Protein AF-A0A3A6NVV6-F1 (afdb_monomer)

Sequence (135 aa):
MNDREIDFAYKVRHALNERLDQLPEKVVERLASAREMAISRKKEEAPLRVFARQNVFAGYIGNFFTNPATYWLSRFSAAIVMAVLITGVMGVYHAEEQRQLQETARMDAAVLSDELPPDAYLDPGFKNYLHRKGF

Secondary structure (DSSP, 8-state):
--HHHHHHHHHHHHHHHHHHTT--HHHHHHHHHHHHHHHHTTSS-----------HHHHHHHHHHH-GGGHHHHHHHHHHHHHHHHHHHHHHHHHTTTTHHHHHHHHHHHHHH----GGGGG-HHHHHHHHHT--

Solvent-accessible surface area (backbone atoms only — not comparable to full-atom values): 8242 Å² total; per-residue (Å²): 132,65,67,69,59,54,55,49,52,51,51,52,52,49,56,52,55,65,48,60,82,68,57,56,66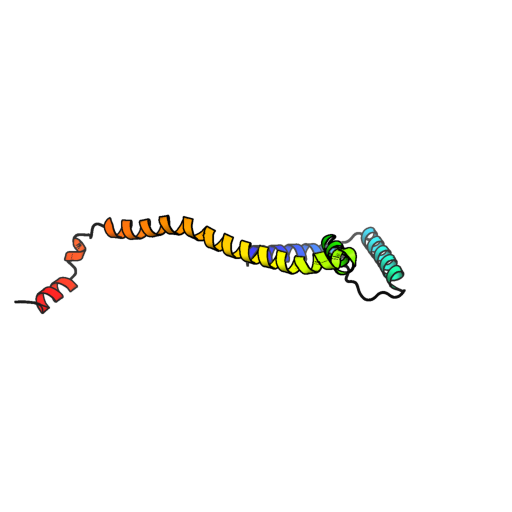,73,57,54,52,54,50,51,53,51,50,52,58,52,51,66,72,59,74,70,87,71,82,88,74,70,88,62,76,78,51,67,64,57,58,50,55,53,50,42,70,70,35,79,89,33,46,67,56,53,63,48,46,58,56,50,54,50,48,52,50,52,53,50,55,54,53,57,62,60,64,54,71,78,59,65,75,67,60,60,57,56,57,53,48,52,64,75,65,56,76,76,59,76,67,69,78,66,41,70,67,56,59,51,49,50,64,74,64,54,128

pLDDT: mean 70.34, std 15.84, range [45.09, 94.88]

Mean predicted aligned error: 21.44 Å

Structure (mmCIF, N/CA/C/O backbone):
data_AF-A0A3A6NVV6-F1
#
_entry.id   AF-A0A3A6NVV6-F1
#
loop_
_atom_site.group_PDB
_atom_site.id
_atom_site.type_symbol
_atom_site.label_atom_id
_atom_site.label_alt_id
_atom_site.label_comp_id
_atom_site.label_asym_id
_atom_site.label_entity_id
_atom_site.label_seq_id
_atom_site.pdbx_PDB_ins_code
_atom_site.Cartn_x
_atom_site.Cartn_y
_atom_site.Cartn_z
_atom_site.occupancy
_atom_site.B_iso_or_equiv
_atom_site.auth_seq_id
_atom_site.auth_comp_id
_atom_site.auth_asym_id
_atom_site.auth_atom_id
_atom_site.pdbx_PDB_model_num
ATOM 1 N N . MET A 1 1 ? -13.492 -6.871 2.157 1.00 58.94 1 MET A N 1
ATOM 2 C CA . MET A 1 1 ? -12.786 -6.758 0.862 1.00 58.94 1 MET A CA 1
ATOM 3 C C . MET A 1 1 ? -13.866 -6.723 -0.204 1.00 58.94 1 MET A C 1
ATOM 5 O O . MET A 1 1 ? -14.826 -7.460 -0.058 1.00 58.94 1 MET A O 1
ATOM 9 N N . ASN A 1 2 ? -13.819 -5.785 -1.143 1.00 78.12 2 ASN A N 1
ATOM 10 C CA . ASN A 1 2 ? -14.961 -5.474 -2.005 1.00 78.12 2 ASN A CA 1
ATOM 11 C C . ASN A 1 2 ? -15.001 -6.487 -3.168 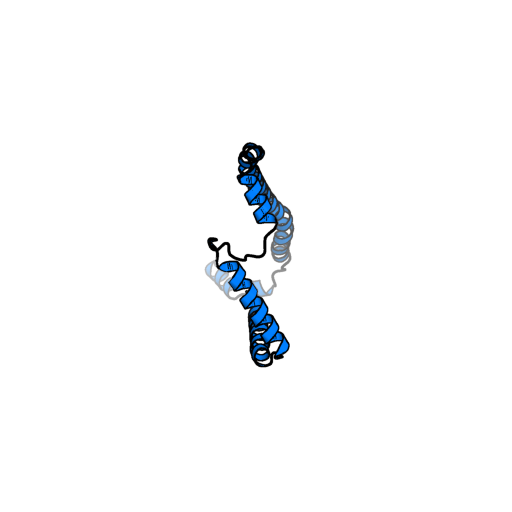1.00 78.12 2 ASN A C 1
ATOM 13 O O . ASN A 1 2 ? -14.121 -6.452 -4.022 1.00 78.12 2 ASN A O 1
ATOM 17 N N . ASP A 1 3 ? -15.976 -7.399 -3.210 1.00 86.19 3 ASP A N 1
ATOM 18 C CA . ASP A 1 3 ? -16.018 -8.516 -4.183 1.00 86.19 3 ASP A CA 1
ATOM 19 C C . ASP A 1 3 ? -15.926 -8.052 -5.651 1.00 86.19 3 ASP A C 1
ATOM 21 O O . ASP A 1 3 ? -15.309 -8.698 -6.497 1.00 86.19 3 ASP A O 1
ATOM 25 N N . ARG A 1 4 ? -16.419 -6.838 -5.935 1.00 87.12 4 ARG A N 1
ATOM 26 C CA . ARG A 1 4 ? -16.309 -6.174 -7.245 1.00 87.12 4 ARG A CA 1
ATOM 27 C C . ARG A 1 4 ? -14.867 -5.913 -7.695 1.00 87.12 4 ARG A C 1
ATOM 29 O O . ARG A 1 4 ? -14.585 -5.957 -8.891 1.00 87.12 4 ARG A O 1
ATOM 36 N N . GLU A 1 5 ? -13.960 -5.623 -6.765 1.00 87.50 5 GLU A N 1
ATOM 37 C CA . GLU A 1 5 ? -12.541 -5.380 -7.067 1.00 87.50 5 GLU A CA 1
ATOM 38 C C . GLU A 1 5 ? -11.826 -6.682 -7.441 1.00 87.50 5 GLU A C 1
ATOM 40 O O . GLU A 1 5 ? -10.994 -6.692 -8.351 1.00 87.50 5 GLU A O 1
ATOM 45 N N . ILE A 1 6 ? -12.193 -7.790 -6.791 1.00 91.56 6 ILE A N 1
ATOM 46 C CA . ILE A 1 6 ? -11.652 -9.124 -7.078 1.00 91.56 6 ILE A CA 1
ATOM 47 C C . ILE A 1 6 ? -12.105 -9.584 -8.469 1.00 91.56 6 ILE A C 1
ATOM 49 O O . ILE A 1 6 ? -11.275 -10.008 -9.278 1.00 91.56 6 ILE A O 1
ATOM 53 N N . ASP A 1 7 ? -13.390 -9.421 -8.786 1.00 91.19 7 ASP A N 1
ATOM 54 C CA . ASP A 1 7 ? -13.938 -9.761 -10.103 1.00 91.19 7 ASP A CA 1
ATOM 55 C C . ASP A 1 7 ? -13.312 -8.925 -11.224 1.00 91.19 7 ASP A C 1
ATOM 57 O O . ASP A 1 7 ? -12.998 -9.437 -12.304 1.00 91.19 7 ASP A O 1
ATOM 61 N N . PHE A 1 8 ? -13.098 -7.632 -10.975 1.00 94.19 8 PHE A N 1
ATOM 62 C CA . PHE A 1 8 ? -12.408 -6.755 -11.914 1.00 94.19 8 PHE A CA 1
ATOM 63 C C . PHE A 1 8 ? -10.966 -7.215 -12.152 1.00 94.19 8 PHE A C 1
ATOM 65 O O . PHE A 1 8 ? -10.556 -7.379 -13.304 1.00 94.19 8 PHE A O 1
ATOM 72 N N . ALA A 1 9 ? -10.213 -7.497 -11.085 1.00 92.38 9 ALA A N 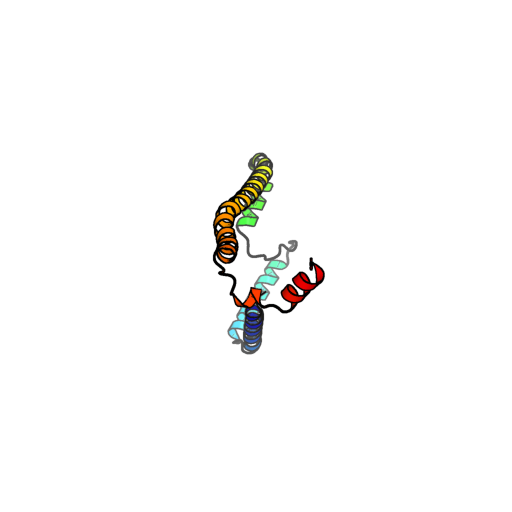1
ATOM 73 C CA . ALA A 1 9 ? -8.845 -7.995 -11.190 1.00 92.38 9 ALA A CA 1
ATOM 74 C C . ALA A 1 9 ? -8.774 -9.324 -11.963 1.00 92.38 9 ALA A C 1
ATOM 76 O O . ALA A 1 9 ? -7.889 -9.505 -12.805 1.00 92.38 9 ALA A O 1
ATOM 77 N N . TYR A 1 10 ? -9.732 -10.229 -11.738 1.00 94.88 10 TYR A N 1
ATOM 78 C CA . TYR A 1 10 ? -9.813 -11.495 -12.462 1.00 94.88 10 TYR A CA 1
ATOM 79 C C . TYR A 1 10 ? -10.044 -11.283 -13.963 1.00 94.88 10 TYR A C 1
ATOM 81 O O . TYR A 1 10 ? -9.338 -11.876 -14.782 1.00 94.88 10 TYR A O 1
ATOM 89 N N . LYS A 1 11 ? -10.979 -10.397 -14.330 1.00 94.62 11 LYS A N 1
ATOM 90 C CA . LYS A 1 11 ? -11.269 -10.057 -15.733 1.00 94.62 11 LYS A CA 1
ATOM 91 C C . LYS A 1 11 ? -10.069 -9.421 -16.427 1.00 94.62 11 LYS A C 1
ATOM 93 O O . LYS A 1 11 ? -9.744 -9.812 -17.543 1.00 94.62 11 LYS A O 1
ATOM 98 N N . VAL A 1 12 ? -9.377 -8.498 -15.759 1.00 93.94 12 VAL A N 1
ATOM 99 C CA . VAL A 1 12 ? -8.161 -7.866 -16.296 1.00 93.94 12 VAL A CA 1
ATOM 100 C C . VAL A 1 12 ? -7.062 -8.904 -16.518 1.00 93.94 12 VAL A C 1
ATOM 102 O O . VAL A 1 12 ? -6.474 -8.947 -17.597 1.00 93.94 12 VAL A O 1
ATOM 105 N N . ARG A 1 13 ? -6.815 -9.781 -15.535 1.00 93.69 13 ARG A N 1
ATOM 106 C CA . ARG A 1 13 ? -5.839 -10.872 -15.670 1.00 93.69 13 ARG A CA 1
ATOM 107 C C . ARG A 1 13 ? -6.188 -11.782 -16.844 1.00 93.69 13 ARG A C 1
ATOM 109 O O . ARG A 1 13 ? -5.311 -12.136 -17.625 1.00 93.69 13 ARG A O 1
ATOM 116 N N . HIS A 1 14 ? -7.455 -12.169 -16.954 1.00 94.00 14 HIS A N 1
ATOM 117 C CA . HIS A 1 14 ? -7.908 -13.058 -18.014 1.00 94.00 14 HIS A CA 1
ATOM 118 C C . HIS A 1 14 ? -7.753 -12.413 -19.396 1.00 94.00 14 HIS A C 1
ATOM 120 O O . HIS A 1 14 ? -7.192 -13.046 -20.289 1.00 94.00 14 HIS A O 1
ATOM 126 N N . ALA A 1 15 ? -8.181 -11.160 -19.556 1.00 91.31 15 ALA A N 1
ATOM 127 C CA . ALA A 1 15 ? -8.051 -10.429 -20.812 1.00 91.31 15 ALA A CA 1
ATOM 128 C C . ALA A 1 15 ? -6.582 -10.236 -21.213 1.00 91.31 15 ALA A C 1
ATOM 130 O O . ALA A 1 15 ? -6.244 -10.332 -22.390 1.00 91.31 15 ALA A O 1
ATOM 131 N N . LEU A 1 16 ? -5.692 -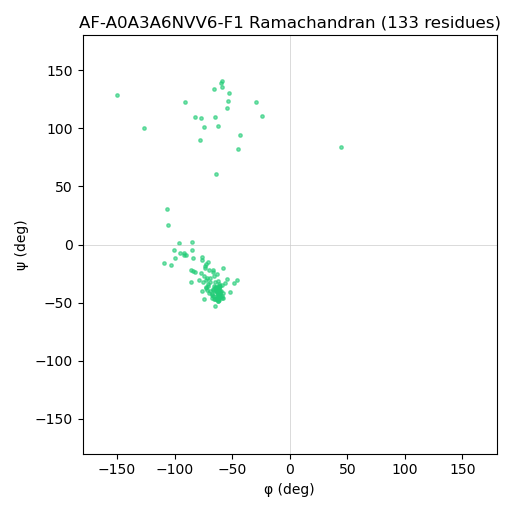9.996 -20.245 1.00 89.94 16 LEU A N 1
ATOM 132 C CA . LEU A 1 16 ? -4.262 -9.889 -20.515 1.00 89.94 16 LEU A CA 1
ATOM 133 C C . LEU A 1 16 ? -3.685 -11.227 -20.985 1.00 89.94 16 LEU A C 1
ATOM 135 O O . LEU A 1 16 ? -2.994 -11.251 -21.997 1.00 89.94 16 LEU A O 1
ATOM 139 N N . ASN A 1 17 ? -4.009 -12.326 -20.296 1.00 90.75 17 ASN A N 1
ATOM 140 C CA . ASN A 1 17 ? -3.539 -13.665 -20.656 1.00 90.75 17 ASN A CA 1
ATOM 141 C C . ASN A 1 17 ? -3.998 -14.087 -22.053 1.00 90.75 17 ASN A C 1
ATOM 143 O O . ASN A 1 17 ? -3.195 -14.592 -22.824 1.00 90.75 17 ASN A O 1
ATOM 147 N N . GLU A 1 18 ? -5.257 -13.836 -22.402 1.00 90.31 18 GLU A N 1
ATOM 148 C CA . GLU A 1 18 ? -5.796 -14.180 -23.723 1.00 90.31 18 GLU A CA 1
ATOM 149 C C . GLU A 1 18 ? -5.079 -13.431 -24.859 1.00 90.31 18 GLU A C 1
ATOM 151 O O . GLU A 1 18 ? -4.907 -13.947 -25.962 1.00 90.31 18 GLU A O 1
ATOM 156 N N . ARG A 1 19 ? -4.609 -12.209 -24.588 1.00 86.06 19 ARG A N 1
ATOM 157 C CA . ARG A 1 19 ? -3.852 -11.408 -25.557 1.00 86.06 19 ARG A CA 1
ATOM 158 C C . ARG A 1 19 ? -2.363 -11.746 -25.598 1.00 86.06 19 ARG A C 1
ATOM 160 O O . ARG A 1 19 ? -1.707 -11.310 -26.542 1.00 86.06 19 ARG A O 1
ATOM 167 N N . LEU A 1 20 ? -1.831 -12.521 -24.645 1.00 84.50 20 LEU A N 1
ATOM 168 C CA . LEU A 1 20 ? -0.437 -12.983 -24.687 1.00 84.50 20 LEU A CA 1
ATOM 169 C C . LEU A 1 20 ? -0.178 -13.897 -25.889 1.00 84.50 20 LEU A C 1
ATOM 171 O O . LEU A 1 20 ? 0.869 -13.776 -26.519 1.00 84.50 20 LEU A O 1
ATOM 175 N N . ASP A 1 21 ? -1.153 -14.732 -26.251 1.00 81.25 21 ASP A N 1
ATOM 176 C CA . ASP A 1 21 ? -1.040 -15.676 -27.371 1.00 81.25 21 ASP A CA 1
ATOM 177 C C . ASP A 1 21 ? -1.188 -15.000 -28.747 1.00 81.25 21 ASP A C 1
ATOM 179 O O . ASP A 1 21 ? -0.859 -15.584 -29.776 1.00 81.25 21 ASP A O 1
ATOM 183 N N . GLN A 1 22 ? -1.657 -13.748 -28.779 1.00 86.75 22 GLN A N 1
ATOM 184 C CA . GLN A 1 22 ? -1.850 -12.950 -29.997 1.00 86.75 22 GLN A CA 1
ATOM 185 C C . GLN A 1 22 ? -0.779 -11.860 -30.161 1.00 86.75 22 GLN A C 1
ATOM 187 O O . GLN A 1 22 ? -0.973 -10.897 -30.910 1.00 86.75 22 GLN A O 1
ATOM 192 N N . LEU A 1 23 ? 0.342 -11.960 -29.439 1.00 86.88 23 LEU A N 1
ATOM 193 C CA . LEU A 1 23 ? 1.387 -10.945 -29.503 1.00 86.88 23 LEU A CA 1
ATOM 194 C C . LEU A 1 23 ? 2.042 -10.907 -30.896 1.00 86.88 23 LEU A C 1
ATOM 196 O O . LEU A 1 23 ? 2.441 -11.950 -31.414 1.00 86.88 23 LEU A O 1
ATOM 200 N N . PRO A 1 24 ? 2.238 -9.714 -31.489 1.00 89.38 24 PRO A N 1
ATOM 201 C CA . PRO A 1 24 ? 2.981 -9.590 -32.736 1.00 89.38 24 PRO A CA 1
ATOM 202 C C . PRO A 1 24 ? 4.409 -10.118 -32.579 1.00 89.38 24 PRO A C 1
ATOM 204 O O . PRO A 1 24 ? 5.084 -9.806 -31.596 1.00 89.38 24 PRO A O 1
ATOM 207 N N . GLU A 1 25 ? 4.901 -10.835 -33.586 1.00 86.25 25 GLU A N 1
ATOM 208 C CA . GLU A 1 25 ? 6.226 -11.473 -33.595 1.00 86.25 25 GLU A CA 1
ATOM 209 C C . GLU A 1 25 ? 7.362 -10.499 -33.230 1.00 86.25 25 GLU A C 1
ATOM 211 O O . GLU A 1 25 ? 8.204 -10.789 -32.382 1.00 86.25 25 GLU A O 1
ATOM 216 N N . LYS A 1 26 ? 7.292 -9.264 -33.740 1.00 89.50 26 LYS A N 1
ATOM 217 C CA . LYS A 1 26 ? 8.225 -8.173 -33.411 1.00 89.50 26 LYS A CA 1
ATOM 218 C C . LYS A 1 26 ? 8.314 -7.864 -31.909 1.00 89.50 26 LYS A C 1
ATOM 220 O O . LYS A 1 26 ? 9.356 -7.426 -31.423 1.00 89.50 26 LYS A O 1
ATOM 225 N N . VAL A 1 27 ? 7.222 -8.011 -31.157 1.00 88.81 27 VAL A N 1
ATOM 226 C CA . VAL A 1 27 ? 7.208 -7.770 -29.703 1.00 88.81 27 VAL A CA 1
ATOM 227 C C . VAL A 1 27 ? 7.871 -8.934 -28.970 1.00 88.81 27 VAL A C 1
ATOM 229 O O . VAL A 1 27 ? 8.658 -8.698 -28.052 1.00 88.81 27 VAL A O 1
ATOM 232 N N . VAL A 1 28 ? 7.614 -10.166 -29.414 1.00 89.50 28 VAL A N 1
ATOM 233 C CA . VAL A 1 28 ? 8.234 -11.384 -28.871 1.00 89.50 28 VAL A CA 1
ATOM 234 C C . VAL A 1 28 ? 9.750 -11.362 -29.075 1.00 89.50 28 VAL A C 1
ATOM 236 O O . VAL A 1 28 ? 10.497 -11.614 -28.132 1.00 89.50 28 VAL A O 1
ATOM 239 N N . GLU A 1 29 ? 10.223 -10.963 -30.255 1.00 91.56 29 GLU A N 1
ATOM 240 C CA . GLU A 1 29 ? 11.655 -10.844 -30.562 1.00 91.56 29 GLU A CA 1
ATOM 241 C C . GLU A 1 29 ? 12.352 -9.773 -29.697 1.00 91.56 29 GLU A C 1
ATOM 243 O O . GLU A 1 29 ? 13.444 -9.979 -29.154 1.00 91.56 29 GLU A O 1
ATOM 248 N N . ARG A 1 30 ? 11.689 -8.631 -29.468 1.00 90.25 30 ARG A N 1
ATOM 249 C CA . ARG A 1 30 ? 12.183 -7.590 -28.546 1.00 90.25 30 ARG A CA 1
ATOM 250 C C . ARG A 1 30 ? 12.238 -8.067 -27.093 1.00 90.25 30 ARG A C 1
ATOM 252 O O . ARG A 1 30 ? 13.154 -7.700 -26.363 1.00 90.25 30 ARG A O 1
ATOM 259 N N . LEU A 1 31 ? 11.275 -8.880 -26.664 1.00 88.94 31 LEU A N 1
ATOM 260 C CA . LEU A 1 31 ? 11.281 -9.514 -25.342 1.00 88.94 31 LEU A CA 1
ATOM 261 C C . LEU A 1 31 ? 12.407 -10.547 -25.217 1.00 88.94 31 LEU A C 1
ATOM 263 O O . LEU A 1 31 ? 13.098 -10.571 -24.197 1.00 88.94 31 LEU A O 1
ATOM 267 N N . ALA A 1 32 ? 12.619 -11.365 -26.248 1.00 88.94 32 ALA A N 1
ATOM 268 C CA . ALA A 1 32 ? 13.680 -12.367 -26.288 1.00 88.94 32 ALA A CA 1
ATOM 269 C C . ALA A 1 32 ? 15.073 -11.719 -26.216 1.00 88.94 32 ALA A C 1
ATOM 271 O O . ALA A 1 32 ? 15.873 -12.083 -25.354 1.00 88.94 32 ALA A O 1
ATOM 272 N N . SER A 1 33 ? 15.325 -10.693 -27.032 1.00 89.94 33 SER A N 1
ATOM 273 C CA . SER A 1 33 ? 16.575 -9.915 -26.997 1.00 89.94 33 SER A CA 1
ATOM 274 C C . SER A 1 33 ? 16.782 -9.185 -25.665 1.00 89.94 33 SER A C 1
ATOM 276 O O . SER A 1 33 ? 17.881 -9.204 -25.109 1.00 89.94 33 SER A O 1
ATOM 278 N N . ALA A 1 34 ? 15.733 -8.589 -25.087 1.00 88.00 34 ALA A N 1
ATOM 279 C CA . ALA A 1 34 ? 15.811 -7.989 -23.754 1.00 88.00 34 ALA A CA 1
ATOM 280 C C . ALA A 1 34 ? 16.158 -9.021 -22.669 1.00 88.00 34 ALA A C 1
ATOM 282 O O . ALA A 1 34 ? 16.963 -8.737 -21.778 1.00 88.00 34 ALA A O 1
ATOM 283 N N . ARG A 1 35 ? 15.590 -10.231 -22.758 1.00 87.19 35 ARG A N 1
ATOM 284 C CA . ARG A 1 35 ? 15.898 -11.347 -21.856 1.00 87.19 35 ARG A CA 1
ATOM 285 C C . ARG A 1 35 ? 17.354 -11.780 -21.990 1.00 87.19 35 ARG A C 1
ATOM 287 O O . ARG A 1 35 ? 18.017 -11.956 -20.972 1.00 87.19 35 ARG A O 1
ATOM 294 N N . GLU A 1 36 ? 17.854 -11.929 -23.209 1.00 88.19 36 GLU A N 1
ATOM 295 C CA . GLU A 1 36 ? 19.248 -12.294 -23.467 1.00 88.19 36 GLU A CA 1
ATOM 296 C C . GLU A 1 36 ? 20.220 -11.244 -22.911 1.00 88.19 36 GLU A C 1
ATOM 298 O O . GLU A 1 36 ? 21.146 -11.593 -22.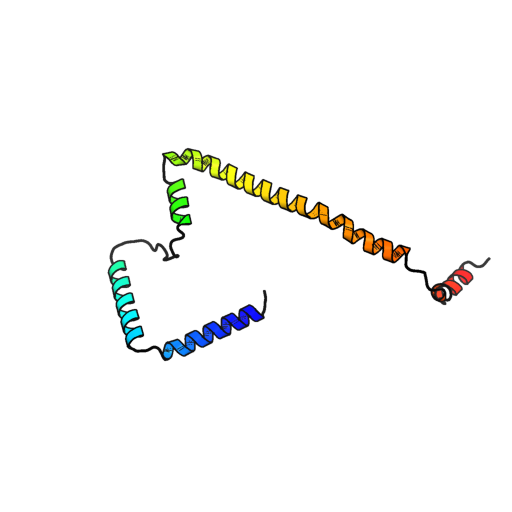177 1.00 88.19 36 GLU A O 1
ATOM 303 N N . MET A 1 37 ? 19.944 -9.953 -23.135 1.00 84.69 37 MET A N 1
ATOM 304 C CA . MET A 1 37 ? 20.713 -8.846 -22.551 1.00 84.69 37 MET A CA 1
ATOM 305 C C . MET A 1 37 ? 20.676 -8.830 -21.016 1.00 84.69 37 MET A C 1
ATOM 307 O O . MET A 1 37 ? 21.659 -8.466 -20.371 1.00 84.69 37 MET A O 1
ATOM 311 N N . ALA A 1 38 ? 19.549 -9.196 -20.403 1.00 81.19 38 ALA A N 1
ATOM 312 C CA . ALA A 1 38 ? 19.440 -9.273 -18.949 1.00 81.19 38 ALA A CA 1
ATOM 313 C C . ALA A 1 38 ? 20.201 -10.480 -18.376 1.00 81.19 38 ALA A C 1
ATOM 315 O O . ALA A 1 38 ? 20.814 -10.376 -17.314 1.00 81.19 38 ALA A O 1
ATOM 316 N N . ILE A 1 39 ? 20.182 -11.618 -19.076 1.00 83.38 39 ILE A N 1
ATOM 317 C CA . ILE A 1 39 ? 20.896 -12.833 -18.668 1.00 83.38 39 ILE A CA 1
ATOM 318 C C . ILE A 1 39 ? 22.408 -12.652 -18.816 1.00 83.38 39 ILE A C 1
ATOM 320 O O . ILE A 1 39 ? 23.142 -13.039 -17.907 1.00 83.38 39 ILE A O 1
ATOM 324 N N . SER A 1 40 ? 22.883 -12.033 -19.901 1.00 80.56 40 SER A N 1
ATOM 325 C CA . SER A 1 40 ? 24.317 -11.789 -20.105 1.00 80.56 40 SER A CA 1
ATOM 326 C C . SER A 1 40 ? 24.909 -10.888 -19.018 1.00 80.56 40 SER A C 1
ATOM 328 O O . SER A 1 40 ? 26.000 -11.157 -18.528 1.00 80.56 40 SER A O 1
ATOM 330 N N . ARG A 1 41 ? 24.145 -9.897 -18.537 1.00 70.62 41 ARG A N 1
ATOM 331 C CA . ARG A 1 41 ? 24.516 -9.041 -17.393 1.00 70.62 41 ARG A CA 1
ATOM 332 C C . ARG A 1 41 ? 24.481 -9.745 -16.031 1.00 70.62 41 ARG A C 1
ATOM 334 O O . ARG A 1 41 ? 25.004 -9.201 -15.067 1.00 70.62 41 ARG A O 1
ATOM 341 N N . LYS A 1 42 ? 23.846 -10.918 -15.921 1.00 61.56 42 LYS A N 1
ATOM 342 C CA . LYS A 1 42 ? 23.683 -11.667 -14.660 1.00 61.56 42 LYS A CA 1
ATOM 343 C C . LYS A 1 42 ? 24.813 -12.682 -14.414 1.00 61.56 42 LYS A C 1
ATOM 345 O O . LYS A 1 42 ? 24.849 -13.281 -13.343 1.00 61.56 42 LYS A O 1
ATOM 350 N N . LYS A 1 43 ? 25.699 -12.935 -15.387 1.00 57.66 43 LYS A N 1
ATOM 351 C CA . LYS A 1 43 ? 26.616 -14.090 -15.337 1.00 57.66 43 LYS A CA 1
ATOM 352 C C . LYS A 1 43 ? 27.919 -13.880 -14.549 1.00 57.66 43 LYS A C 1
ATOM 354 O O . LYS A 1 43 ? 28.685 -14.825 -14.435 1.00 57.66 43 LYS A O 1
ATOM 359 N N . GLU A 1 44 ? 28.141 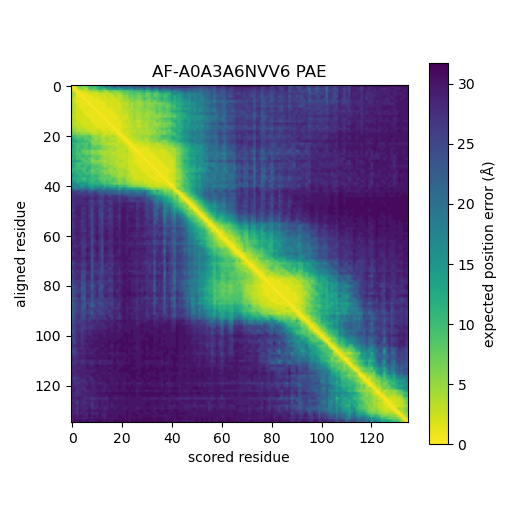-12.730 -13.925 1.00 57.28 44 GLU A N 1
ATOM 360 C CA . GLU A 1 44 ? 29.274 -12.545 -13.011 1.00 57.28 44 GLU A CA 1
ATOM 361 C C . GLU A 1 44 ? 28.756 -12.016 -11.666 1.00 57.28 44 GLU A C 1
ATOM 363 O O . GLU A 1 44 ? 28.374 -10.861 -11.528 1.00 57.28 44 GLU A O 1
ATOM 368 N N . GLU A 1 45 ? 28.636 -12.936 -10.706 1.00 54.78 45 GLU A N 1
ATOM 369 C CA . GLU A 1 45 ? 28.724 -12.696 -9.260 1.00 54.78 45 GLU A CA 1
ATOM 370 C C . GLU A 1 45 ? 27.971 -11.479 -8.681 1.00 54.78 45 GLU A C 1
ATOM 372 O O . GLU A 1 45 ? 28.552 -10.443 -8.368 1.00 54.78 45 GLU A O 1
ATOM 377 N N . ALA A 1 46 ? 26.674 -11.628 -8.391 1.00 53.31 46 ALA A N 1
ATOM 378 C CA . ALA A 1 46 ? 26.030 -10.785 -7.381 1.00 53.31 46 ALA A CA 1
ATOM 379 C C . ALA A 1 46 ? 24.872 -11.528 -6.691 1.00 53.31 46 ALA A C 1
ATOM 381 O O . ALA A 1 46 ? 23.992 -12.057 -7.380 1.00 53.31 46 ALA A O 1
ATOM 382 N N . PRO A 1 47 ? 24.827 -11.577 -5.342 1.00 49.22 47 PRO A N 1
ATOM 383 C CA . PRO A 1 47 ? 23.704 -12.161 -4.622 1.00 49.22 47 PRO A CA 1
ATOM 384 C C . PRO A 1 47 ? 22.426 -11.416 -5.002 1.00 49.22 47 PRO A C 1
ATOM 386 O O . PRO A 1 47 ? 22.435 -10.196 -5.160 1.00 49.22 47 PRO A O 1
ATOM 389 N N . LEU A 1 48 ? 21.345 -12.181 -5.155 1.00 51.38 48 LEU A N 1
ATOM 390 C CA . LEU A 1 48 ? 19.997 -11.775 -5.547 1.00 51.38 48 LEU A CA 1
ATOM 391 C C . LEU A 1 48 ? 19.515 -10.510 -4.810 1.00 51.38 48 LEU A C 1
ATOM 393 O O . LEU A 1 48 ? 18.737 -10.578 -3.862 1.00 51.38 48 LEU A O 1
ATOM 397 N N . ARG A 1 49 ? 19.915 -9.326 -5.280 1.00 45.34 49 ARG A N 1
ATOM 398 C CA . ARG A 1 49 ? 19.202 -8.084 -5.002 1.00 45.34 49 ARG A CA 1
ATOM 399 C C . ARG A 1 49 ? 18.011 -8.088 -5.934 1.00 45.34 49 ARG A C 1
ATOM 401 O O . ARG A 1 49 ? 18.095 -7.695 -7.094 1.00 45.34 49 ARG A O 1
ATOM 408 N N . VAL A 1 50 ? 16.937 -8.670 -5.409 1.00 46.34 50 VAL A N 1
ATOM 409 C CA . VAL A 1 50 ? 15.572 -8.596 -5.915 1.00 46.34 50 VAL A CA 1
ATOM 410 C C . VAL A 1 50 ? 15.395 -7.264 -6.639 1.00 46.34 50 VAL A C 1
ATOM 412 O O . VAL A 1 50 ? 15.607 -6.205 -6.049 1.00 46.34 50 VAL A O 1
ATOM 415 N N . PHE A 1 51 ? 15.019 -7.333 -7.916 1.00 45.47 51 PHE A N 1
ATOM 416 C CA . PHE A 1 51 ? 14.496 -6.217 -8.699 1.00 45.47 51 PHE A CA 1
ATOM 417 C C . PHE A 1 51 ? 13.158 -5.757 -8.084 1.00 45.47 51 PHE A C 1
ATOM 419 O O . PHE A 1 51 ? 12.101 -5.816 -8.703 1.00 45.47 51 PHE A O 1
ATOM 426 N N . ALA A 1 52 ? 13.181 -5.315 -6.831 1.00 46.97 52 ALA A N 1
ATOM 427 C CA . ALA A 1 52 ? 12.191 -4.408 -6.310 1.00 46.97 52 ALA A CA 1
ATOM 428 C C . ALA A 1 52 ? 12.602 -3.063 -6.890 1.00 46.97 52 ALA A C 1
ATOM 430 O O . ALA A 1 52 ? 13.666 -2.542 -6.553 1.00 46.97 52 ALA A O 1
ATOM 431 N N . ARG A 1 53 ? 11.798 -2.576 -7.843 1.00 45.91 53 ARG A N 1
ATOM 432 C CA . ARG A 1 53 ? 11.784 -1.193 -8.324 1.00 45.91 53 ARG A CA 1
ATOM 433 C C . ARG A 1 53 ? 12.347 -0.298 -7.229 1.00 45.91 53 ARG A C 1
ATOM 435 O O . ARG A 1 53 ? 11.751 -0.197 -6.164 1.00 45.91 53 ARG A O 1
ATOM 442 N N . GLN A 1 54 ? 13.534 0.226 -7.501 1.00 45.31 54 GLN A N 1
ATOM 443 C CA . GLN A 1 54 ? 14.362 1.033 -6.627 1.00 45.31 54 GLN A CA 1
ATOM 444 C C . GLN A 1 54 ? 13.474 2.058 -5.915 1.00 45.31 54 GLN A C 1
ATOM 446 O O . GLN A 1 54 ? 13.150 3.111 -6.459 1.00 45.31 54 GLN A O 1
ATOM 451 N N . ASN A 1 55 ? 13.022 1.713 -4.707 1.00 45.09 55 ASN A N 1
ATOM 452 C CA . ASN A 1 55 ? 12.445 2.673 -3.792 1.00 45.09 55 ASN A CA 1
ATOM 453 C C . ASN A 1 55 ? 13.598 3.626 -3.522 1.00 45.09 55 ASN A C 1
ATOM 455 O O . ASN A 1 55 ? 14.521 3.280 -2.788 1.00 45.09 55 ASN A O 1
ATO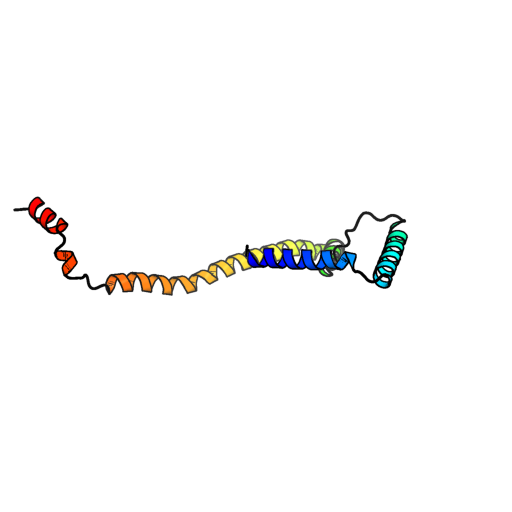M 459 N N . VAL A 1 56 ? 13.585 4.798 -4.152 1.00 55.44 56 VAL A N 1
ATOM 460 C CA . VAL A 1 56 ? 14.564 5.865 -3.906 1.00 55.44 56 VAL A CA 1
ATOM 461 C C . VAL A 1 56 ? 14.696 6.092 -2.391 1.00 55.44 56 VAL A C 1
ATOM 463 O O . VAL A 1 56 ? 15.796 6.247 -1.874 1.00 55.44 56 VAL A O 1
ATOM 466 N N . PHE A 1 57 ? 13.601 5.909 -1.650 1.00 50.75 57 PHE A N 1
ATOM 467 C CA . PHE A 1 57 ? 13.571 5.862 -0.189 1.00 50.75 57 PHE A CA 1
ATOM 468 C C . PHE A 1 57 ? 14.460 4.794 0.469 1.00 50.75 57 PHE A C 1
ATOM 470 O O . PHE A 1 57 ? 15.115 5.097 1.460 1.00 50.75 57 PHE A O 1
ATOM 477 N N . ALA A 1 58 ? 14.535 3.568 -0.053 1.00 53.19 58 ALA A N 1
ATOM 478 C CA . ALA A 1 58 ? 15.353 2.505 0.537 1.00 53.19 58 ALA A CA 1
ATOM 479 C C . ALA A 1 58 ? 16.861 2.776 0.391 1.00 53.19 58 ALA A C 1
ATOM 481 O O . ALA A 1 58 ? 17.630 2.428 1.283 1.00 53.19 58 ALA A O 1
ATOM 482 N N . GLY A 1 59 ? 17.282 3.441 -0.694 1.00 56.88 59 GLY A N 1
ATOM 483 C CA . GLY A 1 59 ? 18.669 3.883 -0.877 1.00 56.88 59 GLY A CA 1
ATOM 484 C C . GLY A 1 59 ? 19.066 5.002 0.089 1.00 56.88 59 GLY A C 1
ATOM 485 O O . GLY A 1 59 ? 20.151 4.959 0.661 1.00 56.88 59 GLY A O 1
ATOM 486 N N . TYR A 1 60 ? 18.164 5.960 0.334 1.00 57.66 60 TYR A N 1
ATOM 487 C CA . TYR A 1 60 ? 18.378 6.993 1.349 1.00 57.66 60 TYR A CA 1
ATOM 488 C C . TYR A 1 60 ? 18.438 6.380 2.748 1.00 57.66 60 TYR A C 1
ATOM 490 O O . TYR A 1 60 ? 19.433 6.561 3.439 1.00 57.66 60 TYR A O 1
ATOM 498 N N . ILE A 1 61 ? 17.440 5.589 3.145 1.00 58.28 61 ILE A N 1
ATOM 499 C CA . ILE A 1 61 ? 17.402 4.960 4.473 1.00 58.28 61 ILE A CA 1
ATOM 500 C C . ILE A 1 61 ? 18.636 4.068 4.693 1.00 58.28 61 ILE A C 1
ATOM 502 O O . ILE A 1 61 ? 19.280 4.169 5.732 1.00 58.28 61 ILE A O 1
ATOM 506 N N . GLY A 1 62 ? 19.024 3.264 3.697 1.00 59.22 62 GLY A N 1
ATOM 507 C CA . GLY A 1 62 ? 20.237 2.444 3.757 1.00 59.22 62 GLY A CA 1
ATOM 508 C C . GLY A 1 62 ? 21.508 3.271 3.968 1.00 59.22 62 GLY A C 1
ATOM 509 O O . GLY A 1 62 ? 22.288 2.959 4.864 1.00 59.22 62 GLY A O 1
ATOM 510 N N . ASN A 1 63 ? 21.676 4.370 3.223 1.00 58.66 63 ASN A N 1
ATOM 511 C CA . ASN A 1 63 ? 22.825 5.266 3.379 1.00 58.66 63 ASN A CA 1
ATOM 512 C C . ASN A 1 63 ? 22.817 6.058 4.699 1.00 58.66 63 ASN A C 1
ATOM 514 O O . ASN A 1 63 ? 23.888 6.393 5.202 1.00 58.66 63 ASN A O 1
ATOM 518 N N . PHE A 1 64 ? 21.646 6.350 5.276 1.00 59.28 64 PHE A N 1
ATOM 519 C CA . PHE A 1 64 ? 21.526 6.988 6.595 1.00 59.28 64 PHE A CA 1
ATOM 520 C C . PHE A 1 64 ? 22.063 6.091 7.724 1.00 59.28 64 PHE A C 1
ATOM 522 O O . PHE A 1 64 ? 22.614 6.607 8.695 1.00 59.28 64 PHE A O 1
ATOM 529 N N . PHE A 1 65 ? 21.941 4.765 7.597 1.00 57.84 65 PHE A N 1
ATOM 530 C CA . PHE A 1 65 ? 22.434 3.808 8.597 1.00 57.84 65 PHE A CA 1
ATOM 531 C C . PHE A 1 65 ? 23.912 3.425 8.423 1.00 57.84 65 PHE A C 1
ATOM 533 O O . PHE A 1 65 ? 24.537 2.976 9.382 1.00 57.84 65 PHE A O 1
ATOM 540 N N . THR A 1 66 ? 24.491 3.590 7.229 1.00 61.38 66 THR A N 1
ATOM 541 C CA . THR A 1 66 ? 25.875 3.162 6.938 1.00 61.38 66 THR A CA 1
ATOM 542 C C . THR A 1 66 ? 26.907 4.287 6.999 1.00 61.38 66 THR A C 1
ATOM 544 O O . THR A 1 66 ? 28.104 4.012 6.957 1.00 61.38 66 THR A O 1
ATOM 547 N N . ASN A 1 67 ? 26.481 5.550 7.061 1.00 61.69 67 ASN A N 1
ATOM 548 C CA . ASN A 1 67 ? 27.389 6.694 7.029 1.00 61.69 67 ASN A CA 1
ATOM 549 C C . ASN A 1 67 ? 27.816 7.105 8.462 1.00 61.69 67 ASN A C 1
ATOM 551 O O . ASN A 1 67 ? 26.947 7.427 9.278 1.00 61.69 67 ASN A O 1
ATOM 555 N N . PRO A 1 68 ? 29.124 7.134 8.801 1.00 61.31 68 PRO A N 1
ATOM 556 C CA . PRO A 1 68 ? 29.598 7.409 10.165 1.00 61.31 68 PRO A CA 1
ATOM 557 C C . PRO A 1 68 ? 29.143 8.764 10.719 1.00 61.31 68 PRO A C 1
ATOM 559 O O . PRO A 1 68 ? 28.834 8.882 11.903 1.00 61.31 68 PRO A O 1
ATOM 562 N N . ALA A 1 69 ? 29.044 9.781 9.856 1.00 65.19 69 ALA A N 1
ATOM 563 C CA . ALA A 1 69 ? 28.593 11.124 10.228 1.00 65.19 69 ALA A CA 1
ATOM 564 C C . ALA A 1 69 ? 27.110 11.163 10.642 1.00 65.19 69 ALA A C 1
ATOM 566 O O . ALA A 1 69 ? 26.683 12.047 11.382 1.00 65.19 69 ALA A O 1
ATOM 567 N N . THR A 1 70 ? 26.319 10.193 10.183 1.00 63.38 70 THR A N 1
ATOM 568 C CA . THR A 1 70 ? 24.875 10.112 10.426 1.00 63.38 70 THR A CA 1
ATOM 569 C C . THR A 1 70 ? 24.535 9.124 11.541 1.00 63.38 70 THR A C 1
ATOM 571 O O . THR A 1 70 ? 23.388 9.065 11.967 1.00 63.38 70 THR A O 1
ATOM 574 N N . TYR A 1 71 ? 25.520 8.404 12.088 1.00 64.00 71 TYR A N 1
ATOM 575 C CA . TYR A 1 71 ? 25.321 7.408 13.147 1.00 64.00 71 TYR A CA 1
ATOM 576 C C . TYR A 1 71 ? 24.736 8.018 14.433 1.00 64.00 71 TYR A C 1
ATOM 578 O O . TYR A 1 71 ? 23.885 7.419 15.090 1.00 64.00 71 TYR A O 1
ATOM 586 N N . TRP A 1 72 ? 25.135 9.252 14.767 1.00 67.94 72 TRP A N 1
ATOM 587 C CA . TRP A 1 72 ? 24.544 10.005 15.878 1.00 67.94 72 TRP A CA 1
ATOM 588 C C . TRP A 1 72 ? 23.078 10.375 15.591 1.00 67.94 72 TRP A C 1
ATOM 590 O O . TRP A 1 72 ? 22.216 10.123 16.429 1.00 67.94 72 TRP A O 1
ATOM 600 N N . LEU A 1 73 ? 22.763 10.844 14.375 1.00 67.19 73 LEU A N 1
ATOM 601 C CA . LEU A 1 73 ? 21.385 11.100 13.918 1.00 67.19 73 LEU A CA 1
ATOM 602 C C . LEU A 1 73 ? 20.527 9.823 13.893 1.00 67.19 73 LEU A C 1
ATOM 604 O O . LEU A 1 73 ? 19.368 9.856 14.298 1.00 67.19 73 LEU A O 1
ATOM 608 N N . SER A 1 74 ? 21.095 8.690 13.475 1.00 66.19 74 SER A N 1
ATOM 609 C CA . SER A 1 74 ? 20.435 7.380 13.472 1.00 66.19 74 SER A CA 1
ATOM 610 C C . SER A 1 74 ? 20.076 6.903 14.879 1.00 66.19 74 SER A C 1
ATOM 612 O O . SER A 1 74 ? 19.159 6.102 15.046 1.00 66.19 74 SER A O 1
ATOM 614 N N . ARG A 1 75 ? 20.791 7.360 15.909 1.00 69.69 75 ARG A N 1
ATOM 615 C CA . ARG A 1 75 ? 20.473 7.011 17.295 1.00 69.69 75 ARG A CA 1
ATOM 616 C C . ARG A 1 75 ? 19.249 7.785 17.798 1.00 69.69 75 ARG A C 1
ATOM 618 O O . ARG A 1 75 ? 18.455 7.242 18.560 1.00 69.69 75 ARG A O 1
ATOM 625 N N . PHE A 1 76 ? 19.060 9.016 17.316 1.00 78.50 76 PHE A N 1
ATOM 626 C CA . PHE A 1 76 ? 17.877 9.837 17.598 1.00 78.50 76 PHE A CA 1
ATOM 627 C C . PHE A 1 76 ? 16.694 9.539 16.679 1.00 78.50 76 PHE A C 1
ATOM 629 O O . PHE A 1 76 ? 15.556 9.782 17.074 1.00 78.50 76 PHE A O 1
ATOM 636 N N . SER A 1 77 ? 16.912 8.970 15.492 1.00 77.06 77 SER A N 1
ATOM 637 C CA . SER A 1 77 ? 15.820 8.644 14.570 1.00 77.06 77 SER A CA 1
ATOM 638 C C . SER A 1 77 ? 14.827 7.653 15.181 1.00 77.06 77 SER A C 1
ATOM 640 O O . SER A 1 77 ? 13.626 7.809 14.988 1.00 77.06 77 SER A O 1
ATOM 642 N N . ALA A 1 78 ? 15.299 6.694 15.985 1.00 79.38 78 ALA A N 1
ATOM 643 C CA . ALA A 1 78 ? 14.426 5.792 16.735 1.00 79.38 78 ALA A CA 1
ATOM 644 C C . ALA A 1 78 ? 13.537 6.553 17.736 1.00 79.38 78 ALA A C 1
ATOM 646 O O . ALA A 1 78 ? 12.336 6.299 17.810 1.00 79.38 78 ALA A O 1
ATOM 647 N N . ALA A 1 79 ? 14.100 7.531 18.453 1.00 86.06 79 ALA A N 1
ATOM 648 C CA . ALA A 1 79 ? 13.343 8.375 19.375 1.00 86.06 79 ALA A CA 1
ATOM 649 C C . ALA A 1 79 ? 12.329 9.270 18.640 1.00 86.06 79 ALA A C 1
ATOM 651 O O . ALA A 1 79 ? 11.206 9.425 19.108 1.00 86.06 79 ALA A O 1
ATOM 652 N N . ILE A 1 80 ? 12.686 9.802 17.466 1.00 86.19 80 ILE A N 1
ATOM 653 C CA . ILE A 1 80 ? 11.785 10.606 16.625 1.00 86.19 80 ILE A CA 1
ATOM 654 C C . ILE A 1 80 ? 10.612 9.758 16.120 1.00 86.19 80 ILE A C 1
ATOM 656 O O . ILE A 1 80 ? 9.467 10.184 16.229 1.00 86.19 80 ILE A O 1
ATOM 660 N N . VAL A 1 81 ? 10.865 8.547 15.613 1.00 87.00 81 VAL A N 1
ATOM 661 C CA . VAL A 1 81 ? 9.799 7.633 15.163 1.00 87.00 81 VAL A CA 1
ATOM 662 C C . VAL A 1 81 ? 8.873 7.262 16.324 1.00 87.00 81 VAL A C 1
ATOM 664 O O . VAL A 1 81 ? 7.654 7.302 16.167 1.00 87.00 81 VAL A O 1
ATOM 667 N N . MET A 1 82 ? 9.434 6.972 17.501 1.00 90.00 82 MET A N 1
ATOM 668 C CA . MET A 1 82 ? 8.652 6.722 18.717 1.00 90.00 82 MET A CA 1
ATOM 669 C C . MET A 1 82 ? 7.795 7.932 19.107 1.00 90.00 82 MET A C 1
ATOM 671 O O . MET A 1 82 ? 6.612 7.767 19.393 1.00 90.00 82 MET A O 1
ATOM 675 N N . ALA A 1 83 ? 8.350 9.146 19.072 1.00 92.88 83 ALA A N 1
ATOM 676 C CA . ALA A 1 83 ? 7.605 10.368 19.364 1.00 92.88 83 ALA A CA 1
ATOM 677 C C . ALA A 1 83 ? 6.451 10.579 18.372 1.00 92.88 83 ALA A C 1
ATOM 679 O O . ALA A 1 83 ? 5.330 10.840 18.795 1.00 92.88 83 ALA A O 1
ATOM 680 N N . VAL A 1 84 ? 6.693 10.384 17.070 1.00 94.25 84 VAL A N 1
ATOM 681 C CA . VAL A 1 84 ? 5.658 10.474 16.025 1.00 94.25 84 VAL A CA 1
ATOM 682 C C . VAL A 1 84 ? 4.543 9.453 16.250 1.00 94.25 84 VAL A C 1
ATOM 684 O O . VAL A 1 84 ? 3.373 9.806 16.109 1.00 94.25 84 VAL A O 1
ATOM 687 N N . LEU A 1 85 ? 4.871 8.215 16.633 1.00 91.19 85 LEU A N 1
ATOM 688 C CA . LEU A 1 85 ? 3.863 7.202 16.962 1.00 91.19 85 LEU A CA 1
ATOM 689 C C . LEU A 1 85 ? 3.012 7.618 18.164 1.00 91.19 85 LEU A C 1
ATOM 691 O O . LEU A 1 85 ? 1.789 7.533 18.096 1.00 91.19 85 LEU A O 1
ATOM 695 N N . ILE A 1 86 ? 3.640 8.110 19.233 1.00 94.38 86 ILE A N 1
ATOM 696 C CA . ILE A 1 86 ? 2.927 8.579 20.428 1.00 94.38 86 ILE A CA 1
ATOM 697 C C . ILE A 1 86 ? 2.009 9.755 20.071 1.00 94.38 86 ILE A C 1
ATOM 699 O O . ILE A 1 86 ? 0.830 9.733 20.417 1.00 94.38 86 ILE A O 1
ATOM 703 N N . THR A 1 87 ? 2.508 10.751 19.332 1.00 91.81 87 THR A N 1
ATOM 704 C CA . THR A 1 87 ? 1.704 11.896 18.878 1.00 91.81 87 THR A CA 1
ATOM 705 C C . THR A 1 87 ? 0.562 11.463 17.958 1.00 91.81 87 THR A C 1
ATOM 707 O O . THR A 1 87 ? -0.545 11.978 18.090 1.00 91.81 87 THR A O 1
ATOM 710 N N . GLY A 1 88 ? 0.793 10.498 17.064 1.00 88.31 88 GLY A N 1
ATOM 711 C CA . GLY A 1 88 ? -0.243 9.945 16.192 1.00 88.31 88 GLY A CA 1
ATOM 712 C C . GLY A 1 88 ? -1.365 9.264 16.978 1.00 88.31 88 GLY A C 1
ATOM 713 O O . GLY A 1 88 ? -2.535 9.552 16.742 1.00 88.31 88 GLY A O 1
ATOM 714 N N . VAL A 1 89 ? -1.018 8.423 17.957 1.00 85.12 89 VAL A N 1
ATOM 715 C CA . VAL A 1 89 ? -1.998 7.755 18.832 1.00 85.12 89 VAL A CA 1
ATOM 716 C C . VAL A 1 89 ? -2.771 8.775 19.677 1.00 85.12 89 VAL A C 1
ATOM 718 O O . VAL A 1 89 ? -3.996 8.704 19.747 1.00 85.12 89 VAL A O 1
ATOM 721 N N . MET A 1 90 ? -2.083 9.763 20.259 1.00 84.50 90 MET A N 1
ATOM 722 C CA . MET A 1 90 ? -2.711 10.829 21.051 1.00 84.50 90 MET A CA 1
ATOM 723 C C . MET A 1 90 ? -3.662 11.695 20.204 1.00 84.50 90 MET A C 1
ATOM 725 O O . MET A 1 90 ? -4.742 12.067 20.656 1.00 84.50 90 MET A O 1
ATOM 729 N N . GLY A 1 91 ? -3.278 11.997 18.960 1.00 80.31 91 GLY A N 1
ATOM 730 C CA . GLY A 1 91 ? -4.089 12.781 18.028 1.00 80.31 91 GLY A CA 1
ATOM 731 C C . GLY A 1 91 ? -5.368 12.064 17.595 1.00 80.31 91 GLY A C 1
ATOM 732 O O . GLY A 1 91 ? -6.419 12.697 17.524 1.00 80.31 91 GLY A O 1
ATOM 733 N N . VAL A 1 92 ? -5.304 10.747 17.362 1.00 72.88 92 VAL A N 1
ATOM 734 C CA . VAL A 1 92 ? -6.502 9.932 17.089 1.00 72.88 92 VAL A CA 1
ATOM 735 C C . VAL A 1 92 ? -7.440 9.931 18.297 1.00 72.88 92 VAL A C 1
ATOM 737 O O . VAL A 1 92 ? -8.640 10.105 18.121 1.00 72.88 92 VAL A O 1
ATOM 740 N N . TYR A 1 93 ? -6.907 9.834 19.518 1.00 65.06 93 TYR A N 1
ATOM 741 C CA . TYR A 1 93 ? -7.722 9.837 20.738 1.00 65.06 93 TYR A CA 1
ATOM 742 C C . TYR A 1 93 ? -8.524 11.139 20.922 1.00 65.06 93 TYR A C 1
ATOM 744 O O . TYR A 1 93 ? -9.686 11.105 21.319 1.00 65.06 93 TYR A O 1
ATOM 752 N N . HIS A 1 94 ? -7.945 12.292 20.574 1.00 61.09 94 HIS A N 1
ATOM 753 C CA . HIS A 1 94 ? -8.655 13.575 20.641 1.00 61.09 94 HIS A CA 1
ATOM 754 C C . HIS A 1 94 ? -9.708 13.774 19.541 1.00 61.09 94 HIS A C 1
ATOM 756 O O . HIS A 1 94 ? -10.608 14.597 19.706 1.00 61.09 94 HIS A O 1
ATOM 762 N N . ALA A 1 95 ? -9.636 13.036 18.429 1.00 58.44 95 ALA A N 1
ATOM 763 C CA . ALA A 1 95 ? -10.604 13.166 17.339 1.00 58.44 95 ALA A CA 1
ATOM 764 C C . ALA A 1 95 ? -11.987 12.572 17.682 1.00 58.44 95 ALA A C 1
ATOM 766 O O . ALA A 1 95 ? -12.976 12.908 17.026 1.00 58.44 95 ALA A O 1
ATOM 767 N N . GLU A 1 96 ? -12.077 11.740 18.723 1.00 54.38 96 GLU A N 1
ATOM 768 C CA . GLU A 1 96 ? -13.330 11.114 19.162 1.00 54.38 96 GLU A CA 1
ATOM 769 C C . GLU A 1 96 ? -14.185 12.037 20.057 1.00 54.38 96 GLU A C 1
ATOM 771 O O . GLU A 1 96 ? -15.410 11.905 20.106 1.00 54.38 96 GLU A O 1
ATOM 776 N N . GLU A 1 97 ? -13.574 13.018 20.731 1.00 53.88 97 GLU A N 1
ATOM 777 C CA . GLU A 1 97 ? -14.248 13.814 21.772 1.00 53.88 97 GLU A CA 1
ATOM 778 C C . GLU A 1 97 ? -15.259 14.830 21.201 1.00 53.88 97 GLU A C 1
ATOM 780 O O . GLU A 1 97 ? -16.180 15.262 21.891 1.00 53.88 97 GLU A O 1
ATOM 785 N N . GLN A 1 98 ? -15.162 15.166 19.909 1.00 52.12 98 GLN A N 1
ATOM 786 C CA . GLN A 1 98 ? -16.105 16.085 19.256 1.00 52.12 98 GLN A CA 1
ATOM 787 C C . GLN A 1 98 ? -17.309 15.404 18.589 1.00 52.12 98 GLN A C 1
ATOM 789 O O . GLN A 1 98 ? -18.224 16.107 18.157 1.00 52.12 98 GLN A O 1
ATOM 794 N N . ARG A 1 99 ? -17.364 14.065 18.502 1.00 50.88 99 ARG A N 1
ATOM 795 C CA . ARG A 1 99 ? -18.499 13.368 17.857 1.00 50.88 99 ARG A CA 1
ATOM 796 C C . ARG A 1 99 ? -19.497 12.735 18.825 1.00 50.88 99 ARG A C 1
ATOM 798 O O . ARG A 1 99 ? -20.642 12.526 18.437 1.00 50.88 99 ARG A O 1
ATOM 805 N N . GLN A 1 100 ? -19.135 12.526 20.090 1.00 51.38 100 GLN A N 1
ATOM 806 C CA . GLN A 1 100 ? -20.022 11.865 21.059 1.00 51.38 100 GLN A CA 1
ATOM 807 C C . GLN A 1 100 ? -21.042 12.786 21.754 1.00 51.38 100 GLN A C 1
ATOM 809 O O . GLN A 1 100 ? -21.918 12.297 22.459 1.00 51.38 100 GLN A O 1
ATOM 814 N N . LEU A 1 101 ? -21.007 14.106 21.534 1.00 49.66 101 LEU A N 1
ATOM 815 C CA . LEU A 1 101 ? -21.983 15.028 22.141 1.00 49.66 101 LEU A CA 1
ATOM 816 C C . LEU A 1 101 ? -23.246 15.274 21.294 1.00 49.66 101 LEU A C 1
ATOM 818 O O . LEU A 1 101 ? -24.190 15.877 21.796 1.00 49.66 101 LEU A O 1
ATOM 822 N N . GLN A 1 102 ? -23.306 14.813 20.037 1.00 50.41 102 GLN A N 1
ATOM 823 C CA . GLN A 1 102 ? -24.494 15.012 19.184 1.00 50.41 102 GLN A CA 1
ATOM 824 C C . GLN A 1 102 ? -25.319 13.746 18.914 1.00 50.41 102 GLN A C 1
ATOM 826 O O . GLN A 1 102 ? -26.476 13.864 18.511 1.00 50.41 102 GLN A O 1
ATOM 831 N N . GLU A 1 103 ? -24.782 12.548 19.159 1.00 49.97 103 GLU A N 1
ATOM 832 C CA . GLU A 1 103 ? -25.538 11.303 18.953 1.00 49.97 103 GLU A CA 1
ATOM 833 C C . GLU A 1 103 ? -26.386 10.912 20.175 1.00 49.97 103 GLU A C 1
ATOM 835 O O . GLU A 1 103 ? -27.505 10.428 20.003 1.00 49.97 103 GLU A O 1
ATOM 840 N N . THR A 1 104 ? -25.948 11.222 21.400 1.00 49.59 104 THR A N 1
ATOM 841 C CA . THR A 1 104 ? -26.693 10.875 22.628 1.00 49.59 104 THR A CA 1
ATOM 842 C C . THR A 1 104 ? -27.958 11.720 22.820 1.00 49.59 104 THR A C 1
ATOM 844 O O . THR A 1 104 ? -28.956 11.235 23.343 1.00 49.59 104 THR A O 1
ATOM 847 N N . ALA A 1 105 ? -27.977 12.961 22.322 1.00 56.38 105 ALA A N 1
ATOM 848 C CA . ALA A 1 105 ? -29.143 13.842 22.443 1.00 56.38 105 ALA A CA 1
ATOM 849 C C . ALA A 1 105 ? -30.338 13.403 21.576 1.00 56.38 105 ALA A C 1
ATOM 851 O O . ALA A 1 105 ? -31.472 13.773 21.867 1.00 56.38 105 ALA A O 1
ATOM 852 N N . ARG A 1 106 ? -30.113 12.619 20.510 1.00 53.78 106 ARG A N 1
ATOM 853 C CA . ARG A 1 106 ? -31.204 12.150 19.637 1.00 53.78 106 ARG A CA 1
ATOM 854 C C . ARG A 1 106 ? -31.972 10.970 20.228 1.00 53.78 106 ARG A C 1
ATOM 856 O O . ARG A 1 106 ? -33.163 10.857 19.966 1.00 53.78 106 ARG A O 1
ATOM 863 N N . MET A 1 107 ? -31.312 10.125 21.019 1.00 57.41 107 MET A N 1
ATOM 864 C CA . MET A 1 107 ? -31.958 8.977 21.663 1.00 57.41 107 MET A CA 1
ATOM 865 C C . MET A 1 107 ? -32.843 9.419 22.838 1.00 57.41 107 MET A C 1
ATOM 867 O O . MET A 1 107 ? -34.011 9.047 22.878 1.00 57.41 107 MET A O 1
ATOM 871 N N . ASP A 1 108 ? -32.350 10.285 23.730 1.00 60.12 108 ASP A N 1
ATOM 872 C CA . ASP A 1 108 ? -33.143 10.739 24.887 1.00 60.12 108 ASP A CA 1
ATOM 873 C C . ASP A 1 108 ? -34.264 11.714 24.500 1.00 60.12 108 ASP A C 1
ATOM 875 O O . ASP A 1 108 ? -35.329 11.701 25.114 1.00 60.12 108 ASP A O 1
ATOM 879 N N . ALA A 1 109 ? -34.077 12.519 23.446 1.00 59.59 109 ALA A N 1
ATOM 880 C CA . ALA A 1 109 ? -35.147 13.371 22.933 1.00 59.59 109 ALA A CA 1
ATOM 881 C C . ALA A 1 109 ? -36.299 12.544 22.356 1.00 59.59 109 ALA A C 1
ATOM 883 O O . ALA A 1 109 ? -37.445 12.882 22.617 1.00 59.59 109 ALA A O 1
ATOM 884 N N . ALA A 1 110 ? -36.008 11.447 21.644 1.00 60.16 110 ALA A N 1
ATOM 885 C CA . ALA A 1 110 ? -37.040 10.553 21.129 1.00 60.16 110 ALA A CA 1
ATOM 886 C C . ALA A 1 110 ? -37.823 9.871 22.261 1.00 60.16 110 ALA A C 1
ATOM 888 O O . ALA A 1 110 ? -39.035 9.753 22.151 1.00 60.16 110 ALA A O 1
ATOM 889 N N . VAL A 1 111 ? -37.163 9.495 23.365 1.00 57.75 111 VAL A N 1
ATOM 890 C CA . VAL A 1 111 ? -37.826 8.900 24.541 1.00 57.75 111 VAL A CA 1
ATOM 891 C C . VAL A 1 111 ? -38.651 9.928 25.327 1.00 57.75 111 VAL A C 1
ATOM 893 O O . VAL A 1 111 ? -39.738 9.594 25.789 1.00 57.75 111 VAL A O 1
ATOM 896 N N . LEU A 1 112 ? -38.180 11.174 25.480 1.00 60.72 112 LEU A N 1
ATOM 897 C CA . LEU A 1 112 ? -38.945 12.228 26.167 1.00 60.72 112 LEU A CA 1
ATOM 898 C C . LEU A 1 112 ? -40.076 12.826 25.318 1.00 60.72 112 LEU A C 1
ATOM 900 O O . LEU A 1 112 ? -41.007 13.391 25.890 1.00 60.72 112 LEU A O 1
ATOM 904 N N . SER A 1 113 ? -39.990 12.754 23.987 1.00 59.31 113 SER A N 1
ATOM 905 C CA . SER A 1 113 ? -41.013 13.281 23.075 1.00 59.31 113 SER A CA 1
ATOM 906 C C . SER A 1 113 ? -42.030 12.243 22.609 1.00 59.31 113 SER A C 1
ATOM 908 O O . SER A 1 113 ? -42.967 12.615 21.906 1.00 59.31 113 SER A O 1
ATOM 910 N N . ASP A 1 114 ? -41.834 10.961 22.925 1.00 61.19 114 ASP A N 1
ATOM 911 C CA . ASP A 1 114 ? -42.801 9.926 22.567 1.00 61.19 114 ASP A CA 1
ATOM 912 C C . ASP A 1 114 ? -44.017 10.050 23.491 1.00 61.19 114 ASP A C 1
ATOM 914 O O . ASP A 1 114 ? -43.993 9.683 24.670 1.00 61.19 114 ASP A O 1
ATOM 918 N N . GLU A 1 115 ? -45.084 10.650 22.971 1.00 60.91 115 GLU A N 1
ATOM 919 C CA . GLU A 1 115 ? -46.380 10.663 23.633 1.00 60.91 115 GLU A CA 1
ATOM 920 C C . GLU A 1 115 ? -46.895 9.222 23.687 1.00 60.91 115 GLU A C 1
ATOM 922 O O . GLU A 1 115 ? -47.246 8.636 22.663 1.00 60.91 115 GLU A O 1
ATOM 927 N N . LEU A 1 116 ? -46.928 8.637 24.889 1.00 57.44 116 LEU A N 1
ATOM 928 C CA . LEU A 1 116 ? -47.450 7.289 25.101 1.00 57.44 116 LEU A CA 1
ATOM 929 C C . LEU A 1 116 ? -48.882 7.206 24.530 1.00 57.44 116 LEU A C 1
ATOM 931 O O . LEU A 1 116 ? -49.767 7.908 25.035 1.00 57.44 116 LEU A O 1
ATOM 935 N N . PRO A 1 117 ? -49.146 6.356 23.517 1.00 61.16 117 PRO A N 1
ATOM 936 C CA . PRO A 1 117 ? -50.480 6.226 22.956 1.00 61.16 117 PRO A CA 1
ATOM 937 C C . PRO A 1 117 ? -51.454 5.801 24.065 1.00 61.16 117 PRO A C 1
ATOM 939 O O . PRO A 1 117 ? -51.134 4.883 24.829 1.00 61.16 117 PRO A O 1
ATOM 942 N N . PRO A 1 118 ? -52.651 6.404 24.170 1.00 58.22 118 PRO A N 1
ATOM 943 C CA . PRO A 1 118 ? -53.621 6.073 25.219 1.00 58.22 118 PRO A CA 1
ATOM 944 C C . PRO A 1 118 ? -54.032 4.588 25.221 1.00 58.22 118 PRO A C 1
ATOM 946 O O . PRO A 1 118 ? -54.455 4.062 26.251 1.00 58.22 118 PRO A O 1
ATOM 949 N N . ASP A 1 119 ? -53.829 3.882 24.109 1.00 58.88 119 ASP A N 1
ATOM 950 C CA . ASP A 1 119 ? -54.080 2.447 23.972 1.00 58.88 119 ASP A CA 1
ATOM 951 C C . ASP A 1 119 ? -53.142 1.574 24.829 1.00 58.88 119 ASP A C 1
ATOM 953 O O . ASP A 1 119 ? -53.510 0.456 25.193 1.00 58.88 119 ASP A O 1
ATOM 957 N N . ALA A 1 120 ? -51.968 2.080 25.234 1.00 61.53 120 ALA A N 1
ATOM 958 C CA . ALA A 1 120 ? -51.046 1.362 26.123 1.00 61.53 120 ALA A CA 1
ATOM 959 C C . ALA A 1 120 ? -51.631 1.152 27.533 1.00 61.53 120 ALA A C 1
ATOM 961 O O . ALA A 1 120 ? -51.326 0.162 28.199 1.00 61.53 120 ALA A O 1
ATOM 962 N N . TYR A 1 121 ? -52.530 2.038 27.975 1.00 55.38 121 TYR A N 1
ATOM 963 C CA . TYR A 1 121 ? -53.252 1.885 29.242 1.00 55.38 121 TYR A CA 1
ATOM 964 C C . TYR A 1 121 ? -54.386 0.852 29.175 1.00 55.38 121 TYR A C 1
ATOM 966 O O . TYR A 1 121 ? -54.933 0.466 30.211 1.00 55.38 121 TYR A O 1
ATOM 974 N N . LEU A 1 122 ? -54.742 0.381 27.977 1.00 63.38 122 LEU A N 1
ATOM 975 C CA . LEU A 1 122 ? -55.799 -0.609 27.770 1.00 63.38 122 LEU A CA 1
ATOM 976 C C . LEU A 1 122 ? -55.273 -2.045 27.657 1.00 63.38 122 LEU A C 1
ATOM 978 O O . LEU A 1 122 ? -56.092 -2.961 27.507 1.00 63.38 122 LEU A O 1
ATOM 982 N N . ASP A 1 123 ? -53.957 -2.256 27.788 1.00 70.00 123 ASP A N 1
ATOM 983 C CA . ASP A 1 123 ? -53.343 -3.583 27.758 1.00 70.00 123 ASP A CA 1
ATOM 984 C C . ASP A 1 123 ? -54.015 -4.516 28.792 1.00 70.00 123 ASP A C 1
ATOM 986 O O . ASP A 1 123 ? -54.066 -4.205 29.993 1.00 70.00 123 ASP A O 1
ATOM 990 N N . PRO A 1 124 ? -54.544 -5.678 28.357 1.00 64.06 124 PRO A N 1
ATOM 991 C CA . PRO A 1 124 ? -55.053 -6.724 29.239 1.00 64.06 124 PRO A CA 1
ATOM 992 C C . PRO A 1 124 ? -54.130 -7.056 30.423 1.00 64.06 124 PRO A C 1
ATOM 994 O O . PRO A 1 124 ? -54.621 -7.410 31.500 1.00 64.06 124 PRO A O 1
ATOM 997 N N . GLY A 1 125 ? -52.810 -6.904 30.262 1.00 65.94 125 GLY A N 1
ATOM 998 C CA . GLY A 1 125 ? -51.822 -7.103 31.324 1.00 65.94 125 GLY A CA 1
ATOM 999 C C . GLY A 1 125 ? -51.998 -6.175 32.534 1.00 65.94 125 GLY A C 1
ATOM 1000 O O . GLY A 1 125 ? -51.904 -6.633 33.678 1.00 65.94 125 GLY A O 1
ATOM 1001 N N . PHE A 1 126 ? -52.335 -4.899 32.318 1.00 65.62 126 PHE A N 1
ATOM 1002 C CA . PHE A 1 126 ? -52.518 -3.922 33.400 1.00 65.62 126 PHE A CA 1
ATOM 1003 C C . PHE A 1 126 ? -53.785 -4.202 34.221 1.00 65.62 126 PHE A C 1
ATOM 1005 O O . PHE A 1 126 ? -53.778 -4.104 35.451 1.00 65.62 126 PHE A O 1
ATOM 1012 N N . LYS A 1 127 ? -54.856 -4.670 33.566 1.00 64.31 127 LYS A N 1
ATOM 1013 C CA . LYS A 1 127 ? -56.084 -5.130 34.243 1.00 64.31 127 LYS A CA 1
ATOM 1014 C C . LYS A 1 127 ? -55.811 -6.313 35.174 1.00 64.31 127 LYS A C 1
ATOM 1016 O O . LYS A 1 127 ? -56.374 -6.375 36.266 1.00 64.31 127 LYS A O 1
ATOM 1021 N N . ASN A 1 128 ? -54.911 -7.215 34.783 1.00 67.62 128 ASN A N 1
ATOM 1022 C CA . ASN A 1 128 ? -54.490 -8.341 35.621 1.00 67.62 128 ASN A CA 1
ATOM 1023 C C . ASN A 1 128 ? -53.620 -7.896 36.807 1.00 67.62 128 ASN A C 1
ATOM 1025 O O . ASN A 1 128 ? -53.710 -8.481 37.887 1.00 67.62 128 ASN A O 1
ATOM 1029 N N . TYR A 1 129 ? -52.804 -6.852 36.633 1.00 68.69 129 TYR A N 1
ATOM 1030 C CA . TYR A 1 129 ? -52.022 -6.257 37.719 1.00 68.69 129 TYR A CA 1
ATOM 1031 C C . TYR A 1 129 ? -52.916 -5.570 38.763 1.00 68.69 129 TYR A C 1
ATOM 1033 O O . TYR A 1 129 ? -52.730 -5.803 39.958 1.00 68.69 129 TYR A O 1
ATOM 1041 N N . LEU A 1 130 ? -53.930 -4.809 38.329 1.00 70.62 130 LEU A N 1
ATOM 1042 C CA . LEU A 1 130 ? -54.926 -4.213 39.229 1.00 70.62 130 LEU A CA 1
ATOM 1043 C C . LEU A 1 13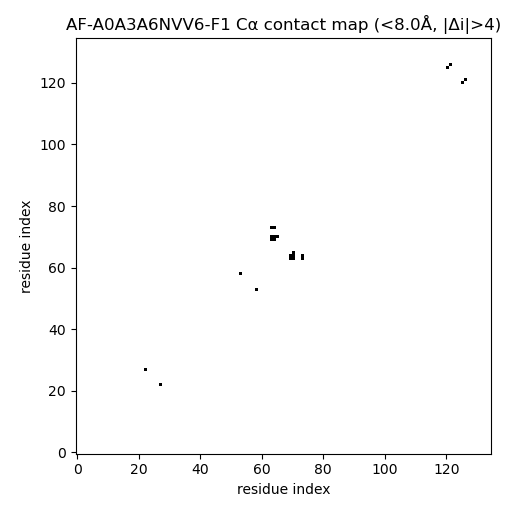0 ? -55.753 -5.276 39.962 1.00 70.62 130 LEU A C 1
ATOM 1045 O O . LEU A 1 130 ? -55.967 -5.147 41.161 1.00 70.62 130 LEU A O 1
ATOM 1049 N N . HIS A 1 131 ? -56.144 -6.361 39.286 1.00 64.00 131 HIS A N 1
ATOM 1050 C CA . HIS A 1 131 ? -56.831 -7.480 39.942 1.00 64.00 131 HIS A CA 1
ATOM 1051 C C . HIS A 1 131 ? -55.950 -8.213 40.961 1.00 64.00 131 HIS A C 1
ATOM 1053 O O . HIS A 1 131 ? -56.442 -8.659 41.993 1.00 64.00 131 HIS A O 1
ATOM 1059 N N . ARG A 1 132 ? -54.644 -8.347 40.694 1.00 63.88 132 ARG A N 1
ATOM 1060 C CA . ARG A 1 132 ? -53.707 -9.018 41.609 1.00 63.88 132 ARG A CA 1
ATOM 1061 C C . ARG A 1 132 ? -53.362 -8.160 42.833 1.00 63.88 132 ARG A C 1
ATOM 1063 O O . ARG A 1 132 ? -53.024 -8.714 43.874 1.00 63.88 132 ARG A O 1
ATOM 1070 N N . LYS A 1 133 ? -53.436 -6.832 42.710 1.00 58.16 133 LYS A N 1
ATOM 1071 C CA . LYS A 1 133 ? -53.259 -5.859 43.801 1.00 58.16 133 LYS A CA 1
ATOM 1072 C C . LYS A 1 133 ? -54.584 -5.222 44.243 1.00 58.16 133 LYS A C 1
ATOM 1074 O O . LYS A 1 133 ? -54.589 -4.075 44.686 1.00 58.16 133 LYS A O 1
ATOM 1079 N N . GLY A 1 134 ? -55.690 -5.955 44.122 1.00 51.25 134 GLY A N 1
ATOM 1080 C CA . GLY A 1 134 ? -56.952 -5.551 44.727 1.00 51.25 134 GLY A CA 1
ATOM 1081 C C . GLY A 1 134 ? -56.763 -5.258 46.217 1.00 51.25 134 GLY A C 1
ATOM 1082 O O . GLY A 1 134 ? -56.15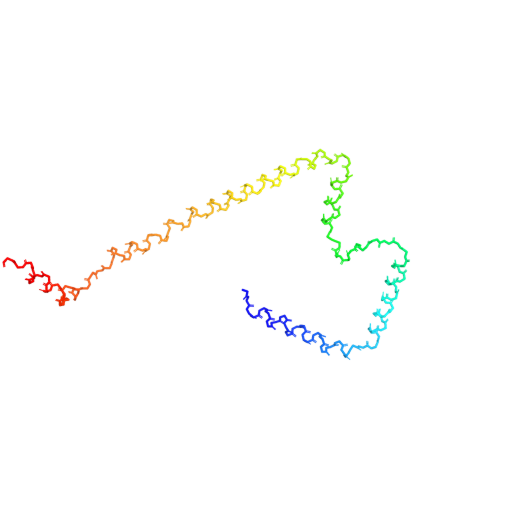0 -6.049 46.937 1.00 51.25 134 GLY A O 1
ATOM 1083 N N . PHE A 1 135 ? -57.258 -4.093 46.631 1.00 47.75 135 PHE A N 1
ATOM 1084 C CA . PHE A 1 135 ? -57.917 -3.968 47.926 1.00 47.75 135 PHE A CA 1
ATOM 1085 C C . PHE A 1 135 ? -59.086 -4.955 47.994 1.00 47.75 135 PHE A C 1
ATOM 1087 O O . PHE A 1 135 ? -59.738 -5.147 46.939 1.00 47.75 135 PHE A O 1
#

Radius of gyration: 35.19 Å; Cα contacts (8 Å, |Δi|>4): 11; chains: 1; bounding box: 88×32×82 Å

Foldseek 3Di:
DDVVVVVVVVVVVVVVVVCVVVDDPVVVVVVVVVVVVVVVVVPDDDPDPDPPPPPVVVVVVVCLCPPPVNVVVVVCVVVVVVVVVVVVVVVVVVVPPVPVPPPVVVVVCCVVPPDDPPCVCVPPVVVVVCVVPDD